Protein AF-A0A9D7U4U4-F1 (afdb_monomer_lite)

Radius of gyration: 15.21 Å; chains: 1; bounding box: 40×30×42 Å

pLDDT: mean 72.74, std 12.8, range [39.94, 92.38]

Secondary structure (DSSP, 8-state):
----EEPPPEE-TTSHHHHHHHHHHTTS----HHHHHHHHHSTT-TTEEEEEEEEEEBTTSSHHHHHHHHHTS--S---TTS----S-EEEEEEEEEETTEEEEEEEEE--PBPTT-TTHHHHHHHHHHHHHH-SEEEEE-

Structure (mmCIF, N/CA/C/O backbone):
data_AF-A0A9D7U4U4-F1
#
_entry.id   AF-A0A9D7U4U4-F1
#
loop_
_atom_site.group_PDB
_atom_site.id
_atom_site.type_symbol
_atom_site.label_atom_id
_atom_site.label_alt_id
_atom_site.label_comp_id
_atom_site.label_asym_id
_atom_site.label_entity_id
_atom_site.label_seq_id
_atom_site.pdbx_PDB_ins_code
_atom_site.Cartn_x
_atom_site.Cartn_y
_atom_site.Cartn_z
_atom_site.occupancy
_atom_site.B_iso_or_equiv
_atom_site.auth_seq_id
_atom_site.auth_comp_id
_atom_site.auth_asym_id
_atom_site.auth_atom_id
_atom_site.pdbx_PDB_model_num
ATOM 1 N N . MET A 1 1 ? 13.902 13.138 -3.968 1.00 39.94 1 MET A N 1
ATOM 2 C CA . MET A 1 1 ? 12.767 12.305 -3.513 1.00 39.94 1 MET A CA 1
ATOM 3 C C . MET A 1 1 ? 11.996 11.879 -4.749 1.00 39.94 1 MET A C 1
ATOM 5 O O . MET A 1 1 ? 11.644 12.758 -5.523 1.00 39.94 1 MET A O 1
ATOM 9 N N . SER A 1 2 ? 11.803 10.580 -4.992 1.00 53.41 2 SER A N 1
ATOM 10 C CA . SER A 1 2 ? 10.864 10.136 -6.033 1.00 53.41 2 SER A CA 1
ATOM 11 C C . SER A 1 2 ? 9.465 10.605 -5.637 1.00 53.41 2 SER A C 1
ATOM 13 O O . SER A 1 2 ? 9.086 10.423 -4.476 1.00 53.41 2 SER A O 1
ATOM 15 N N . LYS A 1 3 ? 8.732 11.241 -6.552 1.00 69.38 3 LYS A N 1
ATOM 16 C CA . LYS A 1 3 ? 7.337 11.607 -6.301 1.00 69.38 3 LYS A CA 1
ATOM 17 C C . LYS A 1 3 ? 6.507 10.319 -6.188 1.00 69.38 3 LYS A C 1
ATOM 19 O O . LYS A 1 3 ? 6.859 9.302 -6.780 1.00 69.38 3 LYS A O 1
ATOM 24 N N . THR A 1 4 ? 5.471 10.358 -5.359 1.00 70.50 4 THR A N 1
ATOM 25 C CA . THR A 1 4 ? 4.447 9.312 -5.243 1.00 70.50 4 THR A CA 1
ATOM 26 C C . THR A 1 4 ? 3.147 9.941 -5.714 1.00 70.50 4 THR A C 1
ATOM 28 O O . THR A 1 4 ? 2.801 11.029 -5.252 1.00 70.50 4 THR A O 1
ATOM 31 N N . THR A 1 5 ? 2.431 9.279 -6.617 1.00 80.00 5 THR A N 1
ATOM 32 C CA . THR A 1 5 ? 1.083 9.705 -6.999 1.00 80.00 5 THR A CA 1
ATOM 33 C C . THR A 1 5 ? 0.102 9.200 -5.950 1.00 80.00 5 THR A C 1
ATOM 35 O O . THR A 1 5 ? 0.007 7.996 -5.724 1.00 80.00 5 THR A O 1
ATOM 38 N N . ILE A 1 6 ? -0.614 10.114 -5.298 1.00 77.62 6 ILE A N 1
ATOM 39 C CA . ILE A 1 6 ? -1.623 9.790 -4.286 1.00 77.62 6 ILE A CA 1
ATOM 40 C C . ILE A 1 6 ? -2.996 10.089 -4.882 1.00 77.62 6 ILE A C 1
ATOM 42 O O . ILE A 1 6 ? -3.258 11.217 -5.299 1.00 77.62 6 ILE A O 1
ATOM 46 N N . TYR A 1 7 ? -3.849 9.072 -4.932 1.00 80.00 7 TYR A N 1
ATOM 47 C CA . TYR A 1 7 ? -5.238 9.186 -5.369 1.00 80.00 7 TYR A CA 1
ATOM 48 C C . TYR A 1 7 ? -6.167 9.551 -4.206 1.00 80.00 7 TYR A C 1
ATOM 50 O O . TYR A 1 7 ? -5.818 9.388 -3.033 1.00 80.00 7 TYR A O 1
ATOM 58 N N . ASP A 1 8 ? -7.377 10.005 -4.542 1.00 75.88 8 ASP A N 1
ATOM 59 C CA . ASP A 1 8 ? -8.414 10.305 -3.558 1.00 75.88 8 ASP A CA 1
ATOM 60 C C . ASP A 1 8 ? -8.772 9.085 -2.699 1.00 75.88 8 ASP A C 1
ATOM 62 O O . ASP A 1 8 ? -8.691 7.927 -3.116 1.00 75.88 8 ASP A O 1
ATOM 66 N N . THR A 1 9 ? -9.203 9.362 -1.469 1.00 76.56 9 THR A N 1
ATOM 67 C CA . THR A 1 9 ? -9.643 8.324 -0.535 1.00 76.56 9 THR A CA 1
ATOM 68 C C . THR A 1 9 ? -10.905 7.633 -1.043 1.00 76.56 9 THR A C 1
ATOM 70 O O . THR A 1 9 ? -11.895 8.284 -1.374 1.00 76.56 9 THR A O 1
ATOM 73 N N . VAL A 1 10 ? -10.904 6.301 -1.016 1.00 80.00 10 VAL A N 1
ATOM 74 C CA . VAL A 1 10 ? -12.078 5.483 -1.332 1.00 80.00 10 VAL A CA 1
ATOM 75 C C . VAL A 1 10 ? -12.679 4.952 -0.040 1.00 80.00 10 VAL A C 1
ATOM 77 O O . VAL A 1 10 ? -12.014 4.262 0.730 1.00 80.00 10 VAL A O 1
ATOM 80 N N . ASP A 1 11 ? -13.955 5.257 0.199 1.00 79.94 11 ASP A N 1
ATOM 81 C CA . ASP A 1 11 ? -14.711 4.663 1.300 1.00 79.94 11 ASP A CA 1
ATOM 82 C C . ASP A 1 11 ? -15.221 3.274 0.907 1.00 79.94 11 ASP A C 1
ATOM 84 O O . ASP A 1 11 ? -16.087 3.134 0.039 1.00 79.94 11 ASP A O 1
ATOM 88 N N . ILE A 1 12 ? -14.682 2.248 1.562 1.00 75.44 12 ILE A N 1
ATOM 89 C CA . ILE A 1 12 ? -15.104 0.859 1.389 1.00 75.44 12 ILE A CA 1
ATOM 90 C C . ILE A 1 12 ? -15.972 0.366 2.554 1.00 75.44 12 ILE A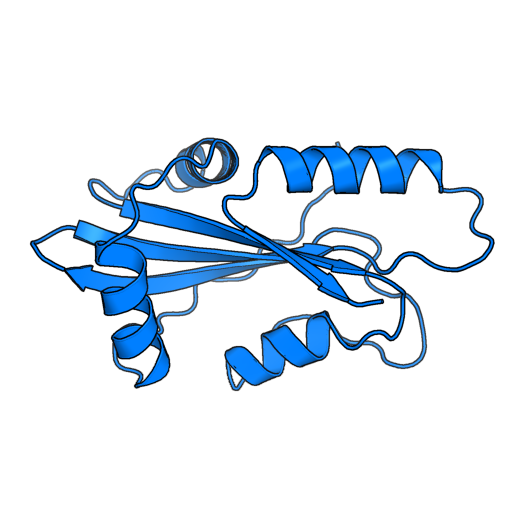 C 1
ATOM 92 O O . ILE A 1 12 ? -16.448 -0.766 2.498 1.00 75.44 12 ILE A O 1
ATOM 96 N N . GLY A 1 13 ? -16.235 1.175 3.586 1.00 73.31 13 GLY A N 1
ATOM 97 C CA . GLY A 1 13 ? -16.814 0.739 4.863 1.00 73.31 13 GLY A CA 1
ATOM 98 C C . GLY A 1 13 ? -18.189 0.063 4.771 1.00 73.31 13 GLY A C 1
ATOM 99 O O . GLY A 1 13 ? -18.477 -0.841 5.552 1.00 73.31 13 GLY A O 1
ATOM 100 N N . LYS A 1 14 ? -19.022 0.434 3.786 1.00 72.00 14 LYS A N 1
ATOM 101 C CA . LYS A 1 14 ? -20.347 -0.185 3.543 1.00 72.00 14 LYS A CA 1
ATOM 102 C C . LYS A 1 14 ? -20.314 -1.396 2.601 1.00 72.00 14 LYS A C 1
ATOM 104 O O . LYS A 1 14 ? -21.353 -1.992 2.329 1.00 72.00 14 LYS A O 1
ATOM 109 N N . THR A 1 15 ? -19.149 -1.758 2.071 1.00 75.12 15 THR A N 1
ATOM 110 C CA . THR A 1 15 ? -19.005 -2.877 1.128 1.00 75.12 15 THR A CA 1
ATOM 111 C C . THR A 1 15 ? -18.731 -4.193 1.865 1.00 75.12 15 THR A C 1
ATOM 113 O O . THR A 1 15 ? -18.204 -4.199 2.980 1.00 75.12 15 THR A O 1
ATOM 116 N N . LYS A 1 16 ? -19.025 -5.342 1.228 1.00 72.69 16 LYS A N 1
ATOM 117 C CA . LYS A 1 16 ? -18.612 -6.662 1.752 1.00 72.69 16 LYS A CA 1
ATOM 118 C C . LYS A 1 16 ? -17.101 -6.708 2.000 1.00 72.69 16 LYS A C 1
ATOM 120 O O . LYS A 1 16 ? -16.674 -7.215 3.036 1.00 72.69 16 LYS A O 1
ATOM 125 N N . LEU A 1 17 ? -16.331 -6.110 1.090 1.00 71.81 17 LEU A N 1
ATOM 126 C CA . LEU A 1 17 ? -14.882 -5.983 1.172 1.00 71.81 17 LEU A CA 1
ATOM 127 C C . LEU A 1 17 ? -14.450 -5.201 2.420 1.00 71.81 17 LEU A C 1
ATOM 129 O O . LEU A 1 17 ? -13.683 -5.719 3.226 1.00 71.81 17 LEU A O 1
ATOM 133 N N . GLY A 1 18 ? -15.010 -4.010 2.645 1.00 72.88 18 GLY A N 1
ATOM 134 C CA . GLY A 1 18 ? -14.725 -3.208 3.838 1.00 72.88 18 GLY A CA 1
ATOM 135 C C . GLY A 1 18 ? -15.124 -3.901 5.137 1.00 72.88 18 GLY A C 1
ATOM 136 O O . GLY A 1 18 ? -14.378 -3.839 6.108 1.00 72.88 18 GLY A O 1
ATOM 137 N N . SER A 1 19 ? -16.236 -4.647 5.149 1.00 71.00 19 SER A N 1
ATOM 138 C CA . SER A 1 19 ? -16.632 -5.437 6.325 1.00 71.00 19 SER A CA 1
ATOM 139 C C . SER A 1 19 ? -15.653 -6.579 6.638 1.00 71.00 19 SER A C 1
ATOM 141 O O . SER A 1 19 ? -15.382 -6.867 7.805 1.00 71.00 19 SER A O 1
ATOM 143 N N . ALA A 1 20 ? -15.103 -7.232 5.608 1.00 72.94 20 ALA A N 1
ATOM 144 C CA . ALA A 1 20 ? -14.133 -8.311 5.759 1.00 72.94 20 ALA A CA 1
ATOM 145 C C . ALA A 1 20 ? -12.767 -7.771 6.204 1.00 72.94 20 ALA A C 1
ATOM 147 O O . ALA A 1 20 ? -12.211 -8.267 7.183 1.00 72.94 20 ALA A O 1
ATOM 148 N N . PHE A 1 21 ? -12.277 -6.708 5.557 1.00 72.81 21 PHE A N 1
ATOM 149 C CA . PHE A 1 21 ? -11.031 -6.048 5.945 1.00 72.81 21 PHE A CA 1
ATOM 150 C C . PHE A 1 21 ? -11.111 -5.435 7.339 1.00 72.81 21 PHE A C 1
ATOM 152 O O . PHE A 1 21 ? -10.188 -5.612 8.121 1.00 72.81 21 PHE A O 1
ATOM 159 N N . GLY A 1 22 ? -12.208 -4.764 7.698 1.00 68.44 22 GLY A N 1
ATOM 160 C CA . GLY A 1 22 ? -12.373 -4.191 9.036 1.00 68.44 22 GLY A CA 1
ATOM 161 C C . GLY A 1 22 ? -12.208 -5.234 10.147 1.00 68.44 22 GLY A C 1
ATOM 162 O O . GLY A 1 22 ? -11.487 -4.997 11.111 1.00 68.44 22 GLY A O 1
ATOM 163 N N . ARG A 1 23 ? -12.802 -6.425 9.982 1.00 70.75 23 ARG A N 1
ATOM 164 C CA . ARG A 1 23 ? -12.628 -7.540 10.932 1.00 70.75 23 ARG A CA 1
ATOM 165 C C . ARG A 1 23 ? -11.205 -8.095 10.945 1.00 70.75 23 ARG A C 1
ATOM 167 O O . ARG A 1 23 ? -10.698 -8.388 12.021 1.00 70.75 23 ARG A O 1
ATOM 174 N N . LEU A 1 24 ? -10.576 -8.232 9.775 1.00 74.00 24 LEU A N 1
ATOM 175 C CA . LEU A 1 24 ? -9.193 -8.701 9.655 1.00 74.00 24 LEU A CA 1
ATOM 176 C C . LEU A 1 24 ? -8.222 -7.764 10.390 1.00 74.00 24 LEU A C 1
ATOM 178 O O . LEU A 1 24 ? -7.385 -8.216 11.162 1.00 74.00 24 LEU A O 1
ATOM 182 N N . LEU A 1 25 ? -8.364 -6.457 10.172 1.00 70.56 25 LEU A N 1
ATOM 183 C CA . LEU A 1 25 ? -7.453 -5.437 10.687 1.00 70.56 25 LEU A CA 1
ATOM 184 C C . LEU A 1 25 ? -7.651 -5.123 12.171 1.00 70.56 25 LEU A C 1
ATOM 186 O O . LEU A 1 25 ? -6.702 -4.703 12.826 1.00 70.56 25 LEU A O 1
ATOM 190 N N . ALA A 1 26 ? -8.850 -5.343 12.717 1.00 68.62 26 ALA A N 1
ATOM 191 C CA . ALA A 1 26 ? -9.124 -5.151 14.142 1.00 68.62 26 ALA A CA 1
ATOM 192 C C . ALA A 1 26 ? -8.297 -6.083 15.053 1.00 68.62 26 ALA A C 1
ATOM 194 O O . ALA A 1 26 ? -8.139 -5.791 16.237 1.00 68.62 26 ALA A O 1
ATOM 195 N N . GLY A 1 27 ? -7.785 -7.199 14.517 1.00 66.88 27 GLY A N 1
ATOM 196 C CA . GLY A 1 27 ? -6.904 -8.130 15.231 1.00 66.88 27 GLY A CA 1
ATOM 197 C C . GLY A 1 27 ? -5.411 -7.824 15.095 1.00 66.88 27 GLY A C 1
ATOM 198 O O . GLY A 1 27 ? -4.595 -8.521 15.692 1.00 66.88 27 GLY A O 1
ATOM 199 N N . ILE A 1 28 ? -5.048 -6.811 14.310 1.00 65.25 28 ILE A N 1
ATOM 200 C CA . ILE A 1 28 ? -3.663 -6.421 14.057 1.00 65.25 28 ILE A CA 1
ATOM 201 C C . ILE A 1 28 ? -3.442 -5.076 14.784 1.00 65.25 28 ILE A C 1
ATOM 203 O O . ILE A 1 28 ? -4.383 -4.288 14.909 1.00 65.25 28 ILE A O 1
ATOM 207 N N . PRO A 1 29 ? -2.264 -4.809 15.364 1.00 61.19 29 PRO A N 1
ATOM 208 C CA . PRO A 1 29 ? -1.883 -3.468 15.798 1.00 61.19 29 PRO A CA 1
ATOM 209 C C . PRO A 1 29 ? -1.208 -2.702 14.640 1.00 61.19 29 PRO A C 1
ATOM 211 O O . PRO A 1 29 ? -0.355 -3.278 13.965 1.00 61.19 29 PRO A O 1
ATOM 214 N N . PRO A 1 30 ? -1.522 -1.414 14.406 1.00 60.56 30 PRO A N 1
ATOM 215 C CA . PRO A 1 30 ? -0.866 -0.628 13.364 1.00 60.56 30 PRO A CA 1
ATOM 216 C C . PRO A 1 30 ? 0.567 -0.286 13.789 1.00 60.56 30 PRO A C 1
ATOM 218 O O . PRO A 1 30 ? 0.780 0.327 14.836 1.00 60.56 30 PRO A O 1
ATOM 221 N N . ASN A 1 31 ? 1.557 -0.669 12.985 1.00 57.00 31 ASN A N 1
ATOM 222 C CA . ASN A 1 31 ? 2.976 -0.427 13.261 1.00 57.00 31 ASN A CA 1
ATOM 223 C C . ASN A 1 31 ? 3.726 0.284 12.115 1.00 57.00 31 ASN A C 1
ATOM 225 O O . ASN A 1 31 ? 4.952 0.401 12.166 1.00 57.00 31 ASN A O 1
ATOM 229 N N . SER A 1 32 ? 3.017 0.843 11.129 1.00 59.59 32 SER A N 1
ATOM 230 C CA . SER A 1 32 ? 3.646 1.486 9.971 1.00 59.59 32 SER A CA 1
ATOM 231 C C . SER A 1 32 ? 4.083 2.933 10.216 1.00 59.59 32 SER A C 1
ATOM 233 O O . SER A 1 32 ? 3.286 3.852 10.418 1.00 59.59 32 SER A O 1
ATOM 235 N N . SER A 1 33 ? 5.388 3.161 10.061 1.00 57.50 33 SER A N 1
ATOM 236 C CA . SER A 1 33 ? 5.995 4.491 9.956 1.00 57.50 33 SER A CA 1
ATOM 237 C C . SER A 1 33 ? 5.620 5.234 8.660 1.00 57.50 33 SER A C 1
ATOM 239 O O . SER A 1 33 ? 5.617 6.467 8.661 1.00 57.50 33 SER A O 1
ATOM 241 N N . ALA A 1 34 ? 5.254 4.528 7.574 1.00 55.41 34 ALA A N 1
ATOM 242 C CA . ALA A 1 34 ? 4.726 5.156 6.352 1.00 55.41 34 ALA A CA 1
ATOM 243 C C . ALA A 1 34 ? 3.374 5.822 6.595 1.00 55.41 34 ALA A C 1
ATOM 245 O O . ALA A 1 34 ? 3.165 6.939 6.116 1.00 55.41 34 ALA A O 1
ATOM 246 N N . PHE A 1 35 ? 2.482 5.180 7.356 1.00 60.81 35 PHE A N 1
ATOM 247 C CA . PHE A 1 35 ? 1.212 5.807 7.691 1.00 60.81 35 PHE A CA 1
ATOM 248 C C . PHE A 1 35 ? 1.429 7.069 8.515 1.00 60.81 35 PHE A C 1
ATOM 250 O O . PHE A 1 35 ? 0.851 8.088 8.179 1.00 60.81 35 PHE A O 1
ATOM 257 N N . SER A 1 36 ? 2.303 7.057 9.522 1.00 59.66 36 SER A N 1
ATOM 258 C CA . SER A 1 36 ? 2.596 8.259 10.316 1.00 59.66 36 SER A CA 1
ATOM 259 C C . SER A 1 36 ? 3.082 9.437 9.459 1.00 59.66 36 SER A C 1
ATOM 261 O O . SER A 1 36 ? 2.664 10.575 9.684 1.00 59.66 36 SER A O 1
ATOM 263 N N . ALA A 1 37 ? 3.917 9.176 8.445 1.00 58.47 37 ALA A N 1
ATOM 264 C CA . ALA A 1 37 ? 4.373 10.201 7.506 1.00 58.47 37 ALA A CA 1
ATOM 265 C C . ALA A 1 37 ? 3.216 10.755 6.653 1.00 58.47 37 ALA A C 1
ATOM 267 O O . ALA A 1 37 ? 3.046 11.969 6.570 1.00 58.47 37 ALA A O 1
ATOM 268 N N . TRP A 1 38 ? 2.379 9.881 6.094 1.00 59.00 38 TRP A N 1
ATOM 269 C CA . TRP A 1 38 ? 1.207 10.265 5.298 1.00 59.00 38 TRP A CA 1
ATOM 270 C C . TRP A 1 38 ? 0.104 10.940 6.137 1.00 59.00 38 TRP A C 1
ATOM 272 O O . TRP A 1 38 ? -0.505 11.925 5.735 1.00 59.00 38 TRP A O 1
ATOM 282 N N . HIS A 1 39 ? -0.115 10.469 7.362 1.00 59.25 39 HIS A N 1
ATOM 283 C CA . HIS A 1 39 ? -1.089 10.994 8.316 1.00 59.25 39 HIS A CA 1
ATOM 284 C C . HIS A 1 39 ? -0.753 12.424 8.747 1.00 59.25 39 HIS A C 1
ATOM 286 O O . HIS A 1 39 ? -1.657 13.226 8.968 1.00 59.25 39 HIS A O 1
ATOM 292 N N . SER A 1 40 ? 0.536 12.782 8.815 1.00 56.88 40 SER A N 1
ATOM 293 C CA . SER A 1 40 ? 0.955 14.163 9.087 1.00 56.88 40 SER A CA 1
ATOM 294 C C . SER A 1 40 ? 0.437 15.164 8.037 1.00 56.88 40 SER A C 1
ATOM 296 O O . SER A 1 40 ? 0.188 16.329 8.358 1.00 56.88 40 SER A O 1
ATOM 298 N N . GLU A 1 41 ? 0.189 14.699 6.806 1.00 51.38 41 GLU A N 1
ATOM 299 C CA . GLU A 1 41 ? -0.423 15.478 5.725 1.00 51.38 41 GLU A CA 1
ATOM 300 C C . GLU A 1 41 ? -1.957 15.550 5.876 1.00 51.38 41 GLU A C 1
ATOM 302 O O . GLU A 1 41 ? -2.572 16.578 5.576 1.00 51.38 41 GLU A O 1
ATOM 307 N N . MET A 1 42 ? -2.586 14.515 6.447 1.00 51.00 42 MET A N 1
ATOM 308 C CA . MET A 1 42 ? -4.016 14.466 6.780 1.00 51.00 42 MET A CA 1
ATOM 309 C C . MET A 1 42 ? -4.311 15.056 8.171 1.00 51.00 42 MET A C 1
ATOM 311 O O . MET A 1 42 ? -4.649 14.366 9.127 1.00 51.00 42 MET A O 1
ATOM 315 N N . LYS A 1 43 ? -4.236 16.386 8.277 1.00 48.50 43 LYS A N 1
ATOM 316 C CA . LYS A 1 43 ? -4.323 17.200 9.513 1.00 48.50 43 LYS A CA 1
ATOM 317 C C . LYS A 1 43 ? -5.577 17.062 10.422 1.00 48.50 43 LYS A C 1
ATOM 319 O O . LYS A 1 43 ? -5.767 17.933 11.268 1.00 48.50 43 LYS A O 1
ATOM 324 N N . LYS A 1 44 ? -6.486 16.085 10.272 1.00 49.53 44 LYS A N 1
ATOM 325 C CA . LYS A 1 44 ? -7.832 16.154 10.906 1.00 49.53 44 LYS A CA 1
ATOM 326 C C . LYS A 1 44 ? -8.445 14.861 11.470 1.00 49.53 44 LYS A C 1
ATOM 328 O O . LYS A 1 44 ? -9.625 14.889 11.808 1.00 49.53 44 LYS A O 1
ATOM 333 N N . ALA A 1 45 ? -7.718 13.755 11.609 1.00 51.91 45 ALA A N 1
ATOM 334 C CA . ALA A 1 45 ? -8.336 12.474 11.974 1.00 51.91 45 ALA A CA 1
ATOM 335 C C . ALA A 1 45 ? -7.891 11.935 13.353 1.00 51.91 45 ALA A C 1
ATOM 337 O O . ALA A 1 45 ? -6.935 11.168 13.446 1.00 51.91 45 ALA A O 1
ATOM 338 N N . PRO A 1 46 ? -8.568 12.295 14.457 1.00 47.81 46 PRO A N 1
ATOM 339 C CA . PRO A 1 46 ? -8.237 11.757 15.769 1.00 47.81 46 PRO A CA 1
ATOM 340 C C . PRO A 1 46 ? -8.902 10.382 15.943 1.00 47.81 46 PRO A C 1
ATOM 342 O O . PRO A 1 46 ? -10.043 10.332 16.385 1.00 47.81 46 PRO A O 1
ATOM 345 N N . SER A 1 47 ? -8.213 9.299 15.538 1.00 59.25 47 SER A N 1
ATOM 346 C CA . SER A 1 47 ? -8.433 7.861 15.888 1.00 59.25 47 SER A CA 1
ATOM 347 C C . SER A 1 47 ? -8.286 6.877 14.709 1.00 59.25 47 SER A C 1
ATOM 349 O O . SER A 1 47 ? -9.033 5.903 14.598 1.00 59.25 47 SER A O 1
ATOM 351 N N . TRP A 1 48 ? -7.347 7.113 13.788 1.00 64.50 48 TRP A N 1
ATOM 352 C CA . TRP A 1 48 ? -7.163 6.214 12.644 1.00 64.50 48 TRP A CA 1
ATOM 353 C C . TRP A 1 48 ? -6.091 5.161 12.927 1.00 64.50 48 TRP A C 1
ATOM 355 O O . TRP A 1 48 ? -4.949 5.491 13.242 1.00 64.50 48 TRP A O 1
ATOM 365 N N . MET A 1 49 ? -6.464 3.890 12.782 1.00 66.44 49 MET A N 1
ATOM 366 C CA . MET A 1 49 ? -5.542 2.763 12.682 1.00 66.44 49 MET A CA 1
ATOM 367 C C . MET A 1 49 ? -5.426 2.367 11.216 1.00 66.44 49 MET A C 1
ATOM 369 O O . MET A 1 49 ? -6.378 1.851 10.631 1.00 66.44 49 MET A O 1
ATOM 373 N N . ALA A 1 50 ? -4.274 2.603 10.604 1.00 74.38 50 ALA A N 1
ATOM 374 C CA . ALA A 1 50 ? -4.093 2.298 9.196 1.00 74.38 50 ALA A CA 1
ATOM 375 C C . ALA A 1 50 ? -2.880 1.421 8.932 1.00 74.38 50 ALA A C 1
ATOM 377 O O . ALA A 1 50 ? -1.864 1.516 9.619 1.00 74.38 50 ALA A O 1
ATOM 378 N N . TYR A 1 51 ? -3.026 0.603 7.895 1.00 80.81 51 TYR A N 1
ATOM 379 C CA . TYR A 1 51 ? -2.027 -0.351 7.445 1.00 80.81 51 TYR A CA 1
ATOM 380 C C . TYR A 1 51 ? -1.512 0.030 6.072 1.00 80.81 51 TYR A C 1
ATOM 382 O O . TYR A 1 51 ? -2.295 0.375 5.194 1.00 80.81 51 TYR A O 1
ATOM 390 N N . THR A 1 52 ? -0.214 -0.080 5.857 1.00 85.31 52 THR A N 1
ATOM 391 C CA . THR A 1 52 ? 0.410 0.081 4.552 1.00 85.31 52 THR A CA 1
ATOM 392 C C . THR A 1 52 ? 0.628 -1.291 3.930 1.00 85.31 52 THR A C 1
ATOM 394 O O . THR A 1 52 ? 1.447 -2.078 4.406 1.00 85.31 52 THR A O 1
ATOM 397 N N . ILE A 1 53 ? -0.094 -1.562 2.846 1.00 88.88 53 ILE A N 1
ATOM 398 C CA . ILE A 1 53 ? 0.090 -2.753 2.019 1.00 88.88 53 ILE A CA 1
ATOM 399 C C . ILE A 1 53 ? 0.725 -2.307 0.709 1.00 88.88 53 ILE A C 1
ATOM 401 O O . ILE A 1 53 ? 0.136 -1.521 -0.032 1.00 88.88 53 ILE A O 1
ATOM 405 N N . THR A 1 54 ? 1.912 -2.824 0.410 1.00 91.38 54 THR A N 1
ATOM 406 C CA . THR A 1 54 ? 2.613 -2.520 -0.840 1.00 91.38 54 THR A CA 1
ATOM 407 C C . THR A 1 54 ? 2.657 -3.738 -1.746 1.00 91.38 54 THR A C 1
ATOM 409 O O . THR A 1 54 ? 2.953 -4.840 -1.290 1.00 91.38 54 THR A O 1
ATOM 412 N N . ILE A 1 55 ? 2.406 -3.536 -3.036 1.00 92.38 55 ILE A N 1
ATOM 413 C CA . ILE A 1 55 ? 2.507 -4.552 -4.078 1.00 92.38 55 ILE A CA 1
ATOM 414 C C . ILE A 1 55 ? 3.693 -4.210 -4.982 1.00 92.38 55 ILE A C 1
ATOM 416 O O . ILE A 1 55 ? 3.767 -3.121 -5.549 1.00 92.38 55 ILE A O 1
ATOM 420 N N . GLY A 1 56 ? 4.638 -5.138 -5.108 1.00 90.94 56 GLY A N 1
ATOM 421 C CA . GLY A 1 56 ? 5.822 -5.007 -5.955 1.00 90.94 56 GLY A CA 1
ATOM 422 C C . GLY A 1 56 ? 6.006 -6.214 -6.865 1.00 90.94 56 GLY A C 1
ATOM 423 O O . GLY A 1 56 ? 5.417 -7.272 -6.645 1.00 90.94 56 GLY A O 1
ATOM 424 N N . GLY A 1 57 ? 6.807 -6.068 -7.919 1.00 87.81 57 GLY A N 1
ATOM 425 C CA . GLY A 1 57 ? 6.999 -7.158 -8.871 1.00 87.81 57 GLY A CA 1
ATOM 426 C C . GLY A 1 57 ? 7.429 -6.735 -10.262 1.00 87.81 57 GLY A C 1
ATOM 427 O O . GLY A 1 57 ? 7.670 -5.554 -10.530 1.00 87.81 57 GLY A O 1
ATOM 428 N N . LYS A 1 58 ? 7.499 -7.710 -11.170 1.00 85.56 58 LYS A N 1
ATOM 429 C CA . LYS A 1 58 ? 7.912 -7.474 -12.557 1.00 85.56 58 LYS A CA 1
ATOM 430 C C . LYS A 1 58 ? 6.922 -6.564 -13.297 1.00 85.56 58 LYS A C 1
ATOM 432 O O . LYS A 1 58 ? 5.742 -6.443 -12.936 1.00 85.56 58 LYS A O 1
ATOM 437 N N . SER A 1 59 ? 7.401 -5.864 -14.323 1.00 81.31 59 SER A N 1
ATOM 438 C CA . SER A 1 59 ? 6.508 -5.212 -15.287 1.00 81.31 59 SER A CA 1
ATOM 439 C C . SER A 1 59 ? 5.613 -6.256 -15.966 1.00 81.31 59 SER A C 1
ATOM 441 O O . SER A 1 59 ? 6.079 -7.348 -16.276 1.00 81.31 59 SER A O 1
ATOM 443 N N . GLY A 1 60 ? 4.330 -5.942 -16.159 1.00 77.38 60 GLY A N 1
ATOM 444 C CA . GLY A 1 60 ? 3.349 -6.875 -16.731 1.00 77.38 60 GLY A CA 1
ATOM 445 C C . GLY A 1 60 ? 2.798 -7.941 -15.772 1.00 77.38 60 GLY A C 1
ATOM 446 O O . GLY A 1 60 ? 1.898 -8.674 -16.152 1.00 77.38 60 GLY A O 1
ATOM 447 N N . ALA A 1 61 ? 3.247 -8.003 -14.511 1.00 83.38 61 ALA A N 1
ATOM 448 C CA . ALA A 1 61 ? 2.768 -8.996 -13.535 1.00 83.38 61 ALA A CA 1
ATOM 449 C C . ALA A 1 61 ? 1.328 -8.757 -13.011 1.00 83.38 61 ALA A C 1
ATOM 451 O O . ALA A 1 61 ? 0.876 -9.451 -12.105 1.00 83.38 61 ALA A O 1
ATOM 452 N N . GLY A 1 62 ? 0.614 -7.747 -13.524 1.00 83.44 62 GLY A N 1
ATOM 453 C CA . GLY A 1 62 ? -0.781 -7.472 -13.149 1.00 83.44 62 GLY A CA 1
ATOM 454 C C . GLY A 1 62 ? -0.993 -6.781 -11.794 1.00 83.44 6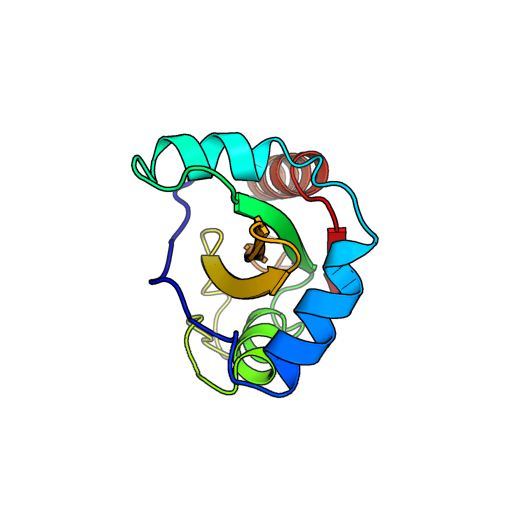2 GLY A C 1
ATOM 455 O O . GLY A 1 62 ? -2.095 -6.829 -11.264 1.00 83.44 62 GLY A O 1
ATOM 456 N N . LYS A 1 63 ? 0.023 -6.123 -11.216 1.00 87.75 63 LYS A N 1
ATOM 457 C CA . LYS A 1 63 ? -0.072 -5.416 -9.914 1.00 87.75 63 LYS A CA 1
ATOM 458 C C . LYS A 1 63 ? -1.191 -4.370 -9.875 1.00 87.75 63 LYS A C 1
ATOM 460 O O . LYS A 1 63 ? -2.062 -4.414 -9.011 1.00 87.75 63 LYS A O 1
ATOM 465 N N . SER A 1 64 ? -1.188 -3.462 -10.847 1.00 82.75 64 SER A N 1
ATOM 466 C CA . SER A 1 64 ? -2.172 -2.387 -10.971 1.00 82.75 64 SER A CA 1
ATOM 467 C C . SER A 1 64 ? -3.572 -2.951 -11.268 1.00 82.75 64 SER A C 1
ATOM 469 O O . SER A 1 64 ? -4.554 -2.539 -10.653 1.00 82.75 64 SER A O 1
ATOM 471 N N . THR A 1 65 ? -3.653 -3.987 -12.113 1.00 84.88 65 THR A N 1
ATOM 472 C CA . THR A 1 65 ? -4.885 -4.739 -12.409 1.00 84.88 65 THR A CA 1
ATOM 473 C C . THR A 1 65 ? -5.462 -5.423 -11.169 1.00 84.88 65 THR A C 1
ATOM 475 O O . THR A 1 65 ? -6.672 -5.380 -10.951 1.00 84.88 65 THR A O 1
ATOM 478 N N . LEU A 1 66 ? -4.617 -6.029 -10.327 1.00 84.19 66 LEU A N 1
ATOM 479 C CA . LEU A 1 66 ? -5.017 -6.652 -9.064 1.00 84.19 66 LEU A CA 1
ATOM 480 C C . LEU A 1 66 ? -5.640 -5.618 -8.125 1.00 84.19 66 LEU A C 1
ATOM 482 O O . LEU A 1 66 ? -6.686 -5.879 -7.535 1.00 84.19 66 LEU A O 1
ATOM 486 N N . ILE A 1 67 ? -5.027 -4.437 -8.014 1.00 84.50 67 ILE A N 1
ATOM 487 C CA . ILE A 1 67 ? -5.554 -3.356 -7.178 1.00 84.50 67 ILE A CA 1
ATOM 488 C C . ILE A 1 67 ? -6.889 -2.857 -7.728 1.00 84.50 67 ILE A C 1
ATOM 490 O O . ILE A 1 67 ? -7.862 -2.806 -6.982 1.00 84.50 67 ILE A O 1
ATOM 494 N N . ASN A 1 68 ? -6.983 -2.562 -9.025 1.00 83.81 68 ASN A N 1
ATOM 495 C CA . ASN A 1 68 ? -8.242 -2.123 -9.633 1.00 83.81 68 ASN A CA 1
ATOM 496 C C . ASN A 1 68 ? -9.358 -3.167 -9.460 1.00 83.8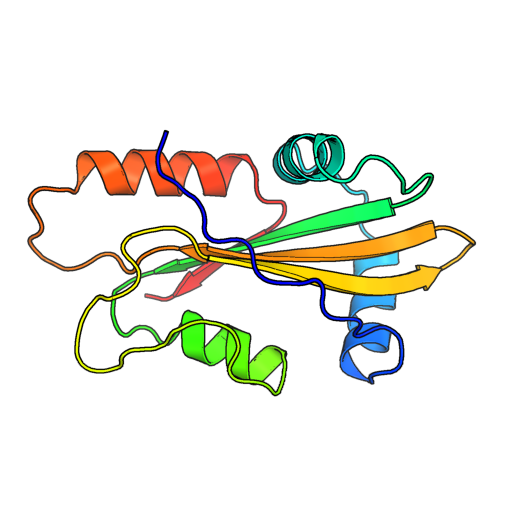1 68 ASN A C 1
ATOM 498 O O . ASN A 1 68 ? -10.485 -2.824 -9.098 1.00 83.81 68 ASN A O 1
ATOM 502 N N . SER A 1 69 ? -9.027 -4.454 -9.609 1.00 83.19 69 SER A N 1
ATOM 503 C CA . SER A 1 69 ? -9.955 -5.568 -9.376 1.00 83.19 69 SER A CA 1
ATOM 504 C C . SER A 1 69 ? -10.410 -5.643 -7.918 1.00 83.19 69 SER A C 1
ATOM 506 O O . SER A 1 69 ? -11.597 -5.825 -7.655 1.00 83.19 69 SER A O 1
ATOM 508 N N . LEU A 1 70 ? -9.492 -5.451 -6.963 1.00 77.81 70 LEU A N 1
ATOM 509 C CA . LEU A 1 70 ? -9.813 -5.399 -5.535 1.00 77.81 70 LEU A CA 1
ATOM 510 C C . LEU A 1 70 ? -10.768 -4.239 -5.224 1.00 77.81 70 LEU A C 1
ATOM 512 O O . LEU A 1 70 ? -11.656 -4.380 -4.391 1.00 77.81 70 LEU A O 1
ATOM 516 N N . LEU A 1 71 ? -10.610 -3.105 -5.904 1.00 75.12 71 LEU A N 1
ATOM 517 C CA . LEU A 1 71 ? -11.438 -1.913 -5.711 1.00 75.12 71 LEU A CA 1
ATOM 518 C C . LEU A 1 71 ? -12.750 -1.949 -6.502 1.00 75.12 71 LEU A C 1
ATOM 520 O O . LEU A 1 71 ? -13.642 -1.140 -6.235 1.00 75.12 71 LEU A O 1
ATOM 524 N N . GLY A 1 72 ? -12.876 -2.865 -7.467 1.00 73.06 72 GLY A N 1
ATOM 525 C CA . GLY A 1 72 ? -13.975 -2.897 -8.431 1.00 73.06 72 GLY A CA 1
ATOM 526 C C . GLY A 1 72 ? -14.056 -1.625 -9.284 1.00 73.06 72 GLY A C 1
ATOM 527 O O . GLY A 1 72 ? -15.149 -1.251 -9.709 1.00 73.06 72 GLY A O 1
ATOM 528 N N . ARG A 1 73 ? -12.932 -0.911 -9.449 1.00 72.38 73 ARG A N 1
ATOM 529 C CA . ARG A 1 73 ? -12.821 0.381 -10.143 1.00 72.38 73 ARG A CA 1
ATOM 530 C C . ARG A 1 73 ? -11.427 0.539 -10.740 1.00 72.38 73 ARG A C 1
ATOM 532 O O . ARG A 1 73 ? -10.444 0.209 -10.082 1.00 72.38 73 ARG A O 1
ATOM 539 N N . ASP A 1 74 ? -11.346 1.152 -11.915 1.00 72.81 74 ASP A N 1
ATOM 540 C CA . ASP A 1 74 ? -10.074 1.490 -12.557 1.00 72.81 74 ASP A CA 1
ATOM 541 C C . ASP A 1 74 ? -9.531 2.816 -12.020 1.00 72.81 74 ASP A C 1
ATOM 543 O O . ASP A 1 74 ? -9.864 3.892 -12.515 1.00 72.81 74 ASP A O 1
ATOM 547 N N . ILE A 1 75 ? -8.736 2.744 -10.949 1.00 72.62 75 ILE A N 1
ATOM 548 C CA . ILE A 1 75 ? -8.176 3.926 -10.276 1.00 72.62 75 ILE A CA 1
ATOM 549 C C . ILE A 1 75 ? -6.688 4.084 -10.595 1.00 72.62 75 ILE A C 1
ATOM 551 O O . ILE A 1 75 ? -6.222 5.187 -10.882 1.00 72.62 75 ILE A O 1
ATOM 555 N N . PHE A 1 76 ? -5.946 2.980 -10.587 1.00 71.69 76 PHE A N 1
ATOM 556 C CA . PHE A 1 76 ? -4.531 2.962 -10.930 1.00 71.69 76 PHE A CA 1
ATOM 557 C C . PHE A 1 76 ? -4.393 2.962 -12.445 1.00 71.69 76 PHE A C 1
ATOM 559 O O . PHE A 1 76 ? -5.046 2.170 -13.135 1.00 71.69 76 PHE A O 1
ATOM 566 N N . LYS A 1 77 ? -3.540 3.849 -12.970 1.00 64.62 77 LYS A N 1
ATOM 567 C CA . LYS A 1 77 ? -3.273 3.904 -14.411 1.00 64.62 77 LYS A CA 1
ATOM 568 C C . LYS A 1 77 ? -2.533 2.631 -14.818 1.00 64.62 77 LYS A C 1
ATOM 570 O O . LYS A 1 77 ? -1.386 2.440 -14.417 1.00 64.62 77 LYS A O 1
ATOM 575 N N . CYS A 1 78 ? -3.198 1.790 -15.603 1.00 57.62 78 CYS A N 1
ATOM 576 C CA . CYS A 1 78 ? -2.646 0.575 -16.190 1.00 57.62 78 CYS A CA 1
ATOM 577 C C . CYS A 1 78 ? -2.491 0.824 -17.693 1.00 57.62 78 CYS A C 1
ATOM 579 O O . CYS A 1 78 ? -3.498 0.915 -18.384 1.00 57.62 78 CYS A O 1
ATOM 581 N N . ASP A 1 79 ? -1.266 0.951 -18.200 1.00 52.34 79 ASP A N 1
ATOM 582 C CA . ASP A 1 79 ? -1.030 0.796 -19.638 1.00 52.34 79 ASP A CA 1
ATOM 583 C C . ASP A 1 79 ? -0.405 -0.584 -19.841 1.00 52.34 79 ASP A C 1
ATOM 585 O O . ASP A 1 79 ? 0.751 -0.805 -19.487 1.00 52.34 79 ASP A O 1
ATOM 589 N N . ASP A 1 80 ? -1.165 -1.521 -20.408 1.00 46.38 80 ASP A N 1
ATOM 590 C CA . ASP A 1 80 ? -0.728 -2.912 -20.629 1.00 46.38 80 ASP A CA 1
ATOM 591 C C . ASP A 1 80 ? 0.420 -3.038 -21.652 1.00 46.38 80 ASP A C 1
ATOM 593 O O . ASP A 1 80 ? 1.031 -4.097 -21.793 1.00 46.38 80 ASP A O 1
ATOM 597 N N . VAL A 1 81 ? 0.731 -1.954 -22.370 1.00 44.62 81 VAL A N 1
ATOM 598 C CA . VAL A 1 81 ? 1.656 -1.942 -23.516 1.00 44.62 81 VAL A CA 1
ATOM 599 C C . VAL A 1 81 ? 3.030 -1.352 -23.166 1.00 44.62 81 VAL A C 1
ATOM 601 O O . VAL A 1 81 ? 4.016 -1.673 -23.821 1.00 44.62 81 VAL A O 1
ATOM 604 N N . ASN A 1 82 ? 3.139 -0.529 -22.117 1.00 45.28 82 ASN A N 1
ATOM 605 C CA . ASN A 1 82 ? 4.397 0.096 -21.696 1.00 45.28 82 ASN A CA 1
ATOM 606 C C . ASN A 1 82 ? 4.542 0.031 -20.172 1.00 45.28 82 ASN A C 1
ATOM 608 O O . ASN A 1 82 ? 3.561 0.135 -19.447 1.00 45.28 82 ASN A O 1
ATOM 612 N N . ALA A 1 83 ? 5.773 -0.091 -19.662 1.00 51.53 83 ALA A N 1
ATOM 613 C CA . ALA A 1 83 ? 6.064 0.052 -18.233 1.00 51.53 83 ALA A CA 1
ATOM 614 C C . ALA A 1 83 ? 5.789 1.505 -17.780 1.00 51.53 83 ALA A C 1
ATOM 616 O O . ALA A 1 83 ? 6.708 2.311 -17.652 1.00 51.53 83 ALA A O 1
ATOM 617 N N . CYS A 1 84 ? 4.516 1.866 -17.610 1.00 50.69 84 CYS A N 1
ATOM 618 C CA . CYS A 1 84 ? 4.079 3.250 -17.416 1.00 50.69 84 CYS A CA 1
ATOM 619 C C . CYS A 1 84 ? 4.143 3.722 -15.960 1.00 50.69 84 CYS A C 1
ATOM 621 O O . CYS A 1 84 ? 4.162 4.927 -15.704 1.00 50.69 84 CYS A O 1
ATOM 623 N N . THR A 1 85 ? 4.237 2.811 -14.990 1.00 54.59 85 THR A N 1
ATOM 624 C CA . THR A 1 85 ? 4.407 3.181 -13.580 1.00 54.59 85 THR A CA 1
ATOM 625 C C . THR A 1 85 ? 5.872 3.531 -13.331 1.00 54.59 85 THR A C 1
ATOM 627 O O . THR A 1 85 ? 6.667 2.673 -12.969 1.00 54.59 85 THR A O 1
ATOM 630 N N . VAL A 1 86 ? 6.248 4.790 -13.568 1.00 64.25 86 VAL A N 1
ATOM 631 C CA . VAL A 1 86 ? 7.598 5.320 -13.270 1.00 64.25 86 VAL A CA 1
ATOM 632 C C . VAL A 1 86 ? 7.730 5.703 -11.788 1.00 64.25 86 VAL A C 1
ATOM 634 O O . VAL A 1 86 ? 8.828 5.731 -11.233 1.00 64.25 86 VAL A O 1
ATOM 637 N N . GLU A 1 87 ? 6.600 5.952 -11.130 1.00 75.62 87 GLU A N 1
ATOM 638 C CA . GLU A 1 87 ? 6.490 6.411 -9.746 1.00 75.62 87 GLU A CA 1
ATOM 639 C C . GLU A 1 87 ? 5.493 5.537 -8.972 1.00 75.62 87 GLU A C 1
ATOM 641 O O . GLU A 1 87 ? 4.533 5.059 -9.578 1.00 75.62 87 GLU A O 1
ATOM 646 N N . PRO A 1 88 ? 5.680 5.319 -7.654 1.00 85.44 88 PRO A N 1
ATOM 647 C CA . PRO A 1 88 ? 4.681 4.642 -6.834 1.00 85.44 88 PRO A CA 1
ATOM 648 C C . PRO A 1 88 ? 3.319 5.319 -6.932 1.00 85.44 88 PRO A C 1
ATOM 650 O O . PRO A 1 88 ? 3.221 6.549 -6.929 1.00 85.44 88 PRO A O 1
ATOM 653 N N . GLN A 1 89 ? 2.281 4.499 -6.969 1.00 87.00 89 GLN A N 1
ATOM 654 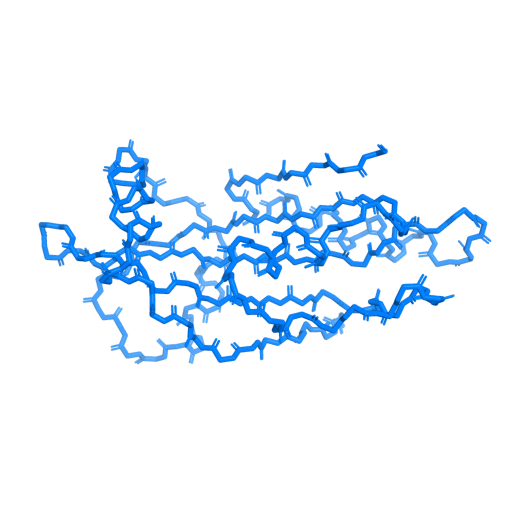C CA . GLN A 1 89 ? 0.892 4.926 -6.923 1.00 87.00 89 GLN A CA 1
ATOM 655 C C . GLN A 1 89 ? 0.302 4.458 -5.592 1.00 87.00 89 GLN A C 1
ATOM 657 O O . GLN A 1 89 ? 0.498 3.308 -5.212 1.00 87.00 89 GLN A O 1
ATOM 662 N N . SER A 1 90 ? -0.403 5.321 -4.868 1.00 86.88 90 SER A N 1
ATOM 663 C CA . SER A 1 90 ? -1.001 4.977 -3.576 1.00 86.88 90 SER A CA 1
ATOM 664 C C . SER A 1 90 ? -2.452 5.431 -3.506 1.00 86.88 90 SER A C 1
ATOM 666 O O . SER A 1 90 ? -2.791 6.533 -3.938 1.00 86.88 90 SER A O 1
ATOM 668 N N . ILE A 1 91 ? -3.300 4.604 -2.903 1.00 85.31 91 ILE A N 1
ATOM 669 C CA . ILE A 1 91 ? -4.686 4.939 -2.588 1.00 85.31 91 ILE A CA 1
ATOM 670 C C . ILE A 1 91 ? -4.979 4.620 -1.129 1.00 85.31 91 ILE A C 1
ATOM 672 O O . ILE A 1 91 ? -4.541 3.593 -0.607 1.00 85.31 91 ILE A O 1
ATOM 676 N N . PHE A 1 92 ? -5.740 5.488 -0.468 1.00 84.12 92 PHE A N 1
ATOM 677 C CA . PHE A 1 92 ? -6.226 5.203 0.874 1.00 84.12 92 PHE A CA 1
ATOM 678 C C . PHE A 1 92 ? -7.635 4.617 0.823 1.00 84.12 92 PHE A C 1
ATOM 680 O O . PHE A 1 92 ? -8.571 5.237 0.320 1.00 84.12 92 PHE A O 1
ATOM 687 N N . LEU A 1 93 ? -7.786 3.420 1.376 1.00 81.56 93 LEU A N 1
ATOM 688 C CA . LEU A 1 93 ? -9.056 2.738 1.554 1.00 81.56 93 LEU A CA 1
ATOM 689 C C . LEU A 1 93 ? -9.532 2.989 2.974 1.00 81.56 93 LEU A C 1
ATOM 691 O O . LEU A 1 93 ? -9.018 2.406 3.932 1.00 81.56 93 LEU A O 1
ATOM 695 N N . ARG A 1 94 ? -10.528 3.862 3.115 1.00 77.62 94 ARG A N 1
ATOM 696 C CA . ARG A 1 94 ? -11.193 4.073 4.395 1.00 77.62 94 ARG A CA 1
ATOM 697 C C . ARG A 1 94 ? -12.105 2.883 4.658 1.00 77.62 94 ARG A C 1
ATOM 699 O O . ARG A 1 94 ? -13.065 2.650 3.927 1.00 77.62 94 ARG A O 1
ATOM 706 N N . SER A 1 95 ? -11.764 2.117 5.685 1.00 71.31 95 SER A N 1
ATOM 707 C CA . SER A 1 95 ? -12.506 0.937 6.109 1.00 71.31 95 SER A CA 1
ATOM 708 C C . SER A 1 95 ? -13.480 1.286 7.234 1.00 71.31 95 SER A C 1
ATOM 710 O O . SER A 1 95 ? -13.725 2.448 7.540 1.00 71.31 95 SER A O 1
ATOM 712 N N . TYR A 1 96 ? -14.078 0.252 7.808 1.00 70.06 96 TYR A N 1
ATOM 713 C CA . TYR A 1 96 ? -15.082 0.272 8.860 1.00 70.06 96 TYR A CA 1
ATOM 714 C C . TYR A 1 96 ? -14.596 0.913 10.177 1.00 70.06 96 TYR A C 1
ATOM 716 O O . TYR A 1 96 ? -13.406 0.902 10.498 1.00 70.06 96 TYR A O 1
ATOM 724 N N . GLU A 1 97 ? -15.543 1.440 10.953 1.00 70.75 97 GLU A N 1
ATOM 725 C CA . GLU A 1 97 ? -15.334 1.920 12.321 1.00 70.75 97 GLU A CA 1
ATOM 726 C C . GLU A 1 97 ? -15.609 0.784 13.315 1.00 70.75 97 GLU A C 1
ATOM 728 O O . GLU A 1 97 ? -16.739 0.313 13.427 1.00 70.75 97 GLU A O 1
ATOM 733 N N . HIS A 1 98 ? -14.601 0.336 14.063 1.00 67.25 98 HIS A N 1
ATOM 734 C CA . HIS A 1 98 ? -14.775 -0.682 15.100 1.00 67.25 98 HIS A CA 1
ATOM 735 C C . HIS A 1 98 ? -14.347 -0.132 16.457 1.00 67.25 98 HIS A C 1
ATOM 737 O O . HIS A 1 98 ? -13.230 0.350 16.600 1.00 67.25 98 HIS A O 1
ATOM 743 N N . LYS A 1 99 ? -15.227 -0.229 17.466 1.00 71.31 99 LYS A N 1
ATOM 744 C CA . LYS A 1 99 ? -14.979 0.275 18.833 1.00 71.31 99 LYS A CA 1
ATOM 745 C C . LYS A 1 99 ? -14.490 1.737 18.848 1.00 71.31 99 LYS A C 1
ATOM 747 O O . LYS A 1 99 ? -13.557 2.064 19.574 1.00 71.31 99 LYS A O 1
ATOM 752 N N . ASN A 1 100 ? -15.121 2.598 18.045 1.00 70.81 100 ASN A N 1
ATOM 753 C CA . ASN A 1 100 ? -14.780 4.019 17.880 1.00 70.81 100 ASN A CA 1
ATOM 754 C C . ASN A 1 100 ? -13.364 4.278 17.323 1.00 70.81 100 ASN A C 1
ATOM 756 O O . ASN A 1 100 ? -12.826 5.371 17.489 1.00 70.81 100 ASN A O 1
ATOM 760 N N . LEU A 1 101 ? -12.745 3.278 16.683 1.00 69.38 101 LEU A N 1
ATOM 761 C CA . LEU A 1 101 ? -11.511 3.426 15.915 1.00 69.38 101 LEU A CA 1
ATOM 762 C C . LEU A 1 101 ? -11.829 3.270 14.431 1.00 69.38 101 LEU A C 1
ATOM 764 O O . LEU A 1 101 ? -12.456 2.290 14.016 1.00 69.38 101 LEU A O 1
ATOM 768 N N . GLN A 1 102 ? -11.372 4.222 13.623 1.00 74.88 102 GLN A N 1
ATOM 769 C CA . GLN A 1 102 ? -11.474 4.117 12.175 1.00 74.88 102 GLN A CA 1
ATOM 770 C C . GLN A 1 102 ? -10.308 3.280 11.658 1.00 74.88 102 GLN A C 1
ATOM 772 O O . GLN A 1 102 ? -9.147 3.628 11.879 1.00 74.88 102 GLN A O 1
ATOM 777 N N . TYR A 1 103 ? -10.605 2.210 10.927 1.00 76.81 103 TYR A N 1
ATOM 778 C CA . TYR A 1 103 ? -9.568 1.421 10.272 1.00 76.81 103 TYR A CA 1
ATOM 779 C C . TYR A 1 103 ? -9.391 1.850 8.818 1.00 76.81 103 TYR A C 1
ATOM 781 O O . TYR A 1 103 ? -10.347 2.255 8.152 1.00 76.81 103 TYR A O 1
ATOM 789 N N . GLY A 1 104 ? -8.178 1.729 8.290 1.00 79.50 104 GLY A N 1
ATOM 790 C CA . GLY A 1 104 ? -7.916 1.988 6.879 1.00 79.50 104 GLY A CA 1
ATOM 791 C C . GLY A 1 104 ? -6.701 1.255 6.332 1.00 79.50 104 GLY A C 1
ATOM 792 O O . GLY A 1 104 ? -5.921 0.660 7.074 1.00 79.50 104 GLY A O 1
ATOM 793 N N . ILE A 1 105 ? -6.562 1.275 5.011 1.00 83.12 105 ILE A N 1
ATOM 794 C CA . ILE A 1 105 ? -5.437 0.666 4.302 1.00 83.12 105 ILE A CA 1
ATOM 795 C C . ILE A 1 105 ? -4.882 1.682 3.313 1.00 83.12 105 ILE A C 1
ATOM 797 O O . ILE A 1 105 ? -5.598 2.124 2.422 1.00 83.12 105 ILE A O 1
ATOM 801 N N . LEU A 1 106 ? -3.602 2.011 3.427 1.00 85.38 106 LEU A N 1
ATOM 802 C CA . LEU A 1 106 ? -2.838 2.624 2.354 1.00 85.38 106 LEU A CA 1
ATOM 803 C C . LEU A 1 106 ? -2.340 1.510 1.428 1.00 85.38 106 LEU A C 1
ATOM 805 O O . LEU A 1 106 ? -1.402 0.785 1.758 1.00 85.38 106 LEU A O 1
ATOM 809 N N . LEU A 1 107 ? -2.985 1.362 0.277 1.00 88.25 107 LEU A N 1
ATOM 810 C CA . LEU A 1 107 ? -2.614 0.379 -0.732 1.00 88.25 107 LEU A CA 1
ATOM 811 C C . LEU A 1 107 ? -1.699 1.044 -1.761 1.00 88.25 107 LEU A C 1
ATOM 813 O O . LEU A 1 107 ? -2.078 2.047 -2.365 1.00 88.25 107 LEU A O 1
ATOM 817 N N . THR A 1 108 ? -0.492 0.508 -1.933 1.00 88.56 108 THR A N 1
ATOM 818 C CA . THR A 1 108 ? 0.546 1.091 -2.791 1.00 88.56 108 THR A CA 1
ATOM 819 C C . THR A 1 108 ? 0.985 0.117 -3.876 1.00 88.56 108 THR A C 1
ATOM 821 O O . THR A 1 108 ? 1.376 -1.007 -3.582 1.00 88.56 108 THR A O 1
ATOM 824 N N . ASP A 1 109 ? 0.971 0.568 -5.125 1.00 89.06 109 ASP A N 1
ATOM 825 C CA . ASP A 1 109 ? 1.533 -0.114 -6.288 1.00 89.06 109 ASP A CA 1
ATOM 826 C C . ASP A 1 109 ? 2.923 0.444 -6.595 1.00 89.06 109 ASP A C 1
ATOM 828 O O . ASP A 1 109 ? 3.094 1.656 -6.776 1.00 89.06 109 ASP A O 1
ATOM 832 N N . LEU A 1 110 ? 3.926 -0.429 -6.661 1.00 88.88 110 LEU A N 1
ATOM 833 C CA . LEU A 1 110 ? 5.263 -0.038 -7.083 1.00 88.88 110 LEU A CA 1
ATOM 834 C C . LEU A 1 110 ? 5.441 -0.179 -8.596 1.00 88.88 110 LEU A C 1
ATOM 836 O O . LEU A 1 110 ? 4.941 -1.127 -9.206 1.00 88.88 110 LEU A O 1
ATOM 840 N N . PRO A 1 111 ? 6.269 0.691 -9.198 1.00 84.31 111 PRO A N 1
ATOM 841 C CA . PRO A 1 111 ? 6.803 0.485 -10.533 1.00 84.31 111 PRO A CA 1
ATOM 842 C C . PRO A 1 111 ? 7.237 -0.953 -10.802 1.00 84.31 111 PRO A C 1
ATOM 844 O O . PRO A 1 111 ? 7.957 -1.556 -10.001 1.00 84.31 111 PRO A O 1
ATOM 847 N N . GLY A 1 112 ? 6.828 -1.495 -11.948 1.00 82.50 112 GLY A N 1
ATOM 848 C CA . GLY A 1 112 ? 7.270 -2.813 -12.382 1.00 82.50 112 GLY A CA 1
ATOM 849 C C . GLY A 1 112 ? 8.774 -2.837 -12.651 1.00 82.50 112 GLY A C 1
ATOM 850 O O . GLY A 1 112 ? 9.285 -1.991 -13.382 1.00 82.50 112 GLY A O 1
ATOM 851 N N . ILE A 1 113 ? 9.482 -3.822 -12.099 1.00 80.56 113 ILE A N 1
ATOM 852 C CA . ILE A 1 113 ? 10.894 -4.035 -12.432 1.00 80.56 113 ILE A CA 1
ATOM 853 C C . ILE A 1 113 ? 10.953 -4.599 -13.859 1.00 80.56 113 ILE A C 1
ATOM 855 O O . ILE A 1 113 ? 10.352 -5.636 -14.140 1.00 80.56 113 ILE A O 1
ATOM 859 N N . ALA A 1 114 ? 11.622 -3.895 -14.773 1.00 72.25 114 ALA A N 1
ATOM 860 C CA . ALA A 1 114 ? 11.824 -4.330 -16.155 1.00 72.25 114 ALA A CA 1
ATOM 861 C C . ALA A 1 114 ? 13.224 -4.933 -16.336 1.00 72.25 114 ALA A C 1
ATOM 863 O O . ALA A 1 114 ? 14.204 -4.404 -15.797 1.00 72.25 114 ALA A O 1
ATOM 864 N N . ASP A 1 115 ? 13.319 -5.998 -17.133 1.00 60.19 115 ASP A N 1
ATOM 865 C CA . ASP A 1 115 ? 14.592 -6.637 -17.461 1.00 60.19 115 ASP A CA 1
ATOM 866 C C . ASP A 1 115 ? 15.448 -5.667 -18.298 1.00 60.19 115 ASP A C 1
ATOM 868 O O . ASP A 1 115 ? 15.018 -5.186 -19.344 1.00 60.19 115 ASP A O 1
ATOM 872 N N . GLY A 1 116 ? 16.657 -5.343 -17.827 1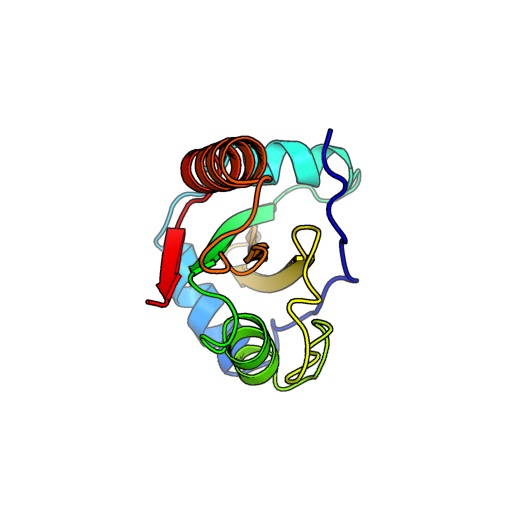.00 59.12 116 GLY A N 1
ATOM 873 C CA . GLY A 1 116 ? 17.643 -4.582 -18.609 1.00 59.12 116 GLY A CA 1
ATOM 874 C C . GLY A 1 116 ? 17.644 -3.054 -18.459 1.00 59.12 116 GLY A C 1
ATOM 875 O O . GLY A 1 116 ? 18.274 -2.374 -19.266 1.00 59.12 116 GLY A O 1
ATOM 876 N N . THR A 1 117 ? 16.999 -2.467 -17.443 1.00 54.31 117 THR A N 1
ATOM 877 C CA . THR A 1 117 ? 17.028 -0.998 -17.270 1.00 54.31 117 THR A CA 1
ATOM 878 C C . THR A 1 117 ? 18.235 -0.492 -16.464 1.00 54.31 117 THR A C 1
ATOM 880 O O . THR A 1 117 ? 18.504 -0.928 -15.345 1.00 54.31 117 THR A O 1
ATOM 883 N N . SER A 1 118 ? 18.906 0.543 -16.983 1.00 52.56 118 SER A N 1
ATOM 884 C CA . SER A 1 118 ? 19.996 1.318 -16.352 1.00 52.56 118 SER A CA 1
ATOM 885 C C . SER A 1 118 ? 19.589 2.108 -15.089 1.00 52.56 118 SER A C 1
ATOM 887 O O . SER A 1 118 ? 20.364 2.906 -14.566 1.00 52.56 118 SER A O 1
ATOM 889 N N . ARG A 1 119 ? 18.371 1.885 -14.571 1.00 56.56 119 ARG A N 1
ATOM 890 C CA . ARG A 1 119 ? 17.795 2.507 -13.362 1.00 56.56 119 ARG A CA 1
ATOM 891 C C . ARG A 1 119 ? 17.750 1.562 -12.154 1.00 56.56 119 ARG A C 1
ATOM 893 O O . ARG A 1 119 ? 17.113 1.892 -11.154 1.00 56.56 119 ARG A O 1
ATOM 900 N N . SER A 1 120 ? 18.429 0.416 -12.230 1.00 58.22 120 SER A N 1
ATOM 901 C CA . SER A 1 120 ? 18.420 -0.645 -11.211 1.00 58.22 120 SER A CA 1
ATOM 902 C C . SER A 1 120 ? 18.605 -0.11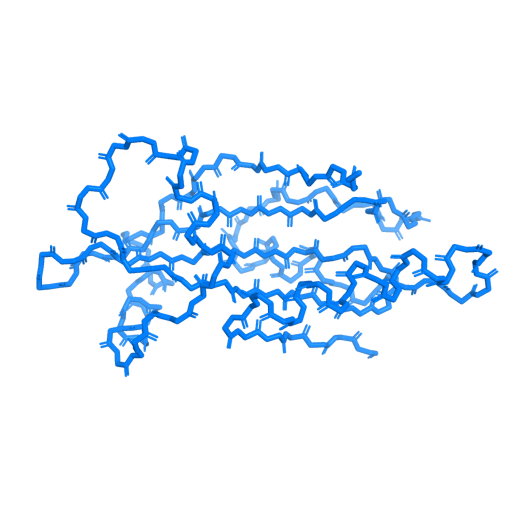9 -9.780 1.00 58.22 120 SER A C 1
ATOM 904 O O . SER A 1 120 ? 17.786 -0.405 -8.911 1.00 58.22 120 SER A O 1
ATOM 906 N N . VAL A 1 121 ? 19.600 0.741 -9.536 1.00 59.81 121 VAL A N 1
ATOM 907 C CA . VAL A 1 121 ? 19.909 1.292 -8.198 1.00 59.81 121 VAL A CA 1
ATOM 908 C C . VAL A 1 121 ? 18.760 2.130 -7.615 1.00 59.81 121 VAL A C 1
ATOM 910 O O . VAL A 1 121 ? 18.477 2.065 -6.414 1.00 59.81 121 VAL A O 1
ATOM 913 N N . SER A 1 122 ? 18.065 2.893 -8.463 1.00 71.19 122 SER A N 1
ATOM 914 C CA . SER A 1 122 ? 16.920 3.714 -8.052 1.00 71.19 122 SER A CA 1
ATOM 915 C C . SER A 1 122 ? 15.716 2.843 -7.677 1.00 71.19 122 SER A C 1
ATOM 917 O O . SER A 1 122 ? 15.082 3.082 -6.648 1.00 71.19 122 SER A O 1
ATOM 919 N N . TYR A 1 123 ? 15.464 1.762 -8.429 1.00 76.88 123 TYR A N 1
ATOM 920 C CA . TYR A 1 123 ? 14.413 0.796 -8.098 1.00 76.88 123 TYR A CA 1
ATOM 921 C C . TYR A 1 123 ? 14.696 0.039 -6.805 1.00 76.88 123 TYR A C 1
ATOM 923 O O . TYR A 1 123 ? 13.807 -0.045 -5.965 1.00 76.88 123 TYR A O 1
ATOM 931 N N . TYR A 1 124 ? 15.924 -0.440 -6.587 1.00 81.00 124 TYR A N 1
ATOM 932 C CA . TYR A 1 124 ? 16.276 -1.107 -5.329 1.00 81.00 124 TYR A CA 1
ATOM 933 C C . TYR A 1 124 ? 16.083 -0.196 -4.119 1.00 81.00 124 TYR A C 1
ATOM 935 O O . TYR A 1 124 ? 15.547 -0.627 -3.101 1.00 81.00 124 TYR A O 1
ATOM 943 N N . SER A 1 125 ? 16.474 1.074 -4.232 1.00 84.38 125 SER A N 1
ATOM 944 C CA . SER A 1 125 ? 16.320 2.045 -3.145 1.00 84.38 125 SER A CA 1
ATOM 945 C C . SER A 1 125 ? 14.845 2.334 -2.856 1.00 84.38 125 SER A C 1
ATOM 947 O O . SER A 1 125 ? 14.437 2.399 -1.696 1.00 84.38 125 SER A O 1
ATOM 949 N N . LEU A 1 126 ? 14.034 2.453 -3.911 1.00 84.88 126 LEU A N 1
ATOM 950 C CA . LEU A 1 126 ? 12.590 2.639 -3.817 1.00 84.88 126 LEU A CA 1
ATOM 951 C C . LEU A 1 126 ? 11.894 1.430 -3.181 1.00 84.88 126 LEU A C 1
ATOM 953 O O . LEU A 1 126 ? 11.153 1.590 -2.213 1.00 84.88 126 LEU A O 1
ATOM 957 N N . TYR A 1 127 ? 12.163 0.228 -3.690 1.00 88.88 127 TYR A N 1
ATOM 958 C CA . TYR A 1 127 ? 11.606 -1.020 -3.171 1.00 88.88 127 TYR A CA 1
ATOM 959 C C . TYR A 1 127 ? 12.030 -1.252 -1.724 1.00 88.88 127 TYR A C 1
ATOM 961 O O . TYR A 1 127 ? 11.187 -1.572 -0.895 1.00 88.88 127 TYR A O 1
ATOM 969 N N . ARG A 1 128 ? 13.305 -1.019 -1.385 1.00 89.00 128 ARG A N 1
ATOM 970 C CA . ARG A 1 128 ? 13.801 -1.140 -0.009 1.00 89.00 128 ARG A CA 1
ATOM 971 C C . ARG A 1 128 ? 13.080 -0.184 0.932 1.00 89.00 128 ARG A C 1
ATOM 973 O O . ARG A 1 128 ? 12.674 -0.608 2.009 1.00 89.00 128 ARG A O 1
ATOM 980 N N . LYS A 1 129 ? 12.897 1.078 0.526 1.00 87.88 129 LYS A N 1
ATOM 981 C CA . LYS A 1 129 ? 12.149 2.063 1.314 1.00 87.88 129 LYS A CA 1
ATOM 982 C C . LYS A 1 129 ? 10.735 1.559 1.597 1.00 87.88 129 LYS A C 1
ATOM 984 O O . LYS A 1 129 ? 10.352 1.480 2.755 1.00 87.88 129 LYS A O 1
ATOM 989 N N . TRP A 1 130 ? 9.988 1.190 0.560 1.00 88.19 130 TRP A N 1
ATOM 990 C CA . TRP A 1 130 ? 8.604 0.753 0.727 1.00 88.19 130 TRP A CA 1
ATOM 991 C C . TRP A 1 130 ? 8.481 -0.567 1.480 1.00 88.19 130 TRP A C 1
ATOM 993 O O . TRP A 1 130 ? 7.596 -0.697 2.317 1.00 88.19 130 TRP A O 1
ATOM 1003 N N . TYR A 1 131 ? 9.392 -1.513 1.264 1.00 88.69 131 TYR A N 1
ATOM 1004 C CA . TYR A 1 131 ? 9.456 -2.750 2.037 1.00 88.69 131 TYR A CA 1
ATOM 1005 C C . TYR A 1 131 ? 9.622 -2.474 3.537 1.00 88.69 131 TYR A C 1
ATOM 1007 O O . TYR A 1 131 ? 8.917 -3.055 4.350 1.00 88.69 131 TYR A O 1
ATOM 1015 N N . GLN A 1 132 ? 10.509 -1.545 3.908 1.00 86.31 132 GLN A N 1
ATOM 1016 C CA . GLN A 1 132 ? 10.767 -1.196 5.309 1.00 86.31 132 GLN A CA 1
ATOM 1017 C C . GLN A 1 132 ? 9.622 -0.433 5.981 1.00 86.31 132 GLN A C 1
ATOM 1019 O O . GLN A 1 132 ? 9.532 -0.435 7.206 1.00 86.31 132 GLN A O 1
ATOM 1024 N N . THR A 1 133 ? 8.785 0.259 5.208 1.00 82.81 133 THR A N 1
ATOM 1025 C CA . THR A 1 133 ? 7.710 1.098 5.752 1.00 82.81 133 THR A CA 1
ATOM 1026 C C . THR A 1 133 ? 6.320 0.463 5.658 1.00 82.81 133 THR A C 1
ATOM 1028 O O . THR A 1 133 ? 5.358 1.036 6.175 1.00 82.81 133 THR A O 1
ATOM 1031 N N . SER A 1 134 ? 6.200 -0.684 4.986 1.00 86.75 134 SER A N 1
ATOM 1032 C CA . SER A 1 134 ? 4.939 -1.415 4.826 1.00 86.75 134 SER A CA 1
ATOM 1033 C C . SER A 1 134 ? 4.709 -2.398 5.967 1.00 86.75 134 SER A C 1
ATOM 1035 O O . SER A 1 134 ? 5.653 -3.029 6.433 1.00 86.75 134 SER A O 1
ATOM 1037 N N . ASP A 1 135 ? 3.450 -2.585 6.355 1.00 85.69 135 ASP A N 1
ATOM 1038 C CA . ASP A 1 135 ? 3.045 -3.648 7.284 1.00 85.69 135 ASP A CA 1
ATOM 1039 C C . ASP A 1 135 ? 2.924 -4.997 6.561 1.00 85.69 135 ASP A C 1
ATOM 1041 O O . ASP A 1 135 ? 3.129 -6.053 7.154 1.00 85.69 135 ASP A O 1
ATOM 1045 N N . ALA A 1 136 ? 2.617 -4.965 5.260 1.00 87.75 136 ALA A N 1
ATOM 1046 C CA . ALA A 1 136 ? 2.639 -6.133 4.390 1.00 87.75 136 ALA A CA 1
ATOM 1047 C C . ALA A 1 136 ? 3.204 -5.780 3.010 1.00 87.75 136 ALA A C 1
ATOM 1049 O O . ALA A 1 136 ? 2.900 -4.727 2.442 1.00 87.75 136 ALA A O 1
ATOM 1050 N N . PHE A 1 137 ? 3.996 -6.692 2.450 1.00 90.94 137 PHE A N 1
ATOM 1051 C CA . PHE A 1 137 ? 4.535 -6.577 1.100 1.00 90.94 137 PHE A CA 1
ATOM 1052 C C . PHE A 1 137 ? 4.114 -7.794 0.274 1.00 90.94 137 PHE A C 1
ATOM 1054 O O . PHE A 1 137 ? 4.487 -8.922 0.594 1.00 90.94 137 PHE A O 1
ATOM 1061 N N . LEU A 1 138 ? 3.336 -7.573 -0.785 1.00 91.00 138 LEU A N 1
ATOM 1062 C CA . LEU A 1 138 ? 2.936 -8.607 -1.732 1.00 91.00 138 LEU A CA 1
ATOM 1063 C C . LEU A 1 138 ? 3.849 -8.538 -2.948 1.00 91.00 138 LEU A C 1
ATOM 1065 O O . LEU A 1 138 ? 3.964 -7.507 -3.607 1.00 91.00 138 LEU A O 1
ATOM 1069 N N . SER A 1 139 ? 4.483 -9.658 -3.259 1.00 88.50 139 SER A N 1
ATOM 1070 C CA . SER A 1 139 ? 5.375 -9.766 -4.403 1.00 88.50 139 SER A CA 1
ATOM 1071 C C . SER A 1 139 ? 4.728 -10.561 -5.533 1.00 88.50 139 SER A C 1
ATOM 1073 O O . SER A 1 139 ? 4.208 -11.649 -5.291 1.00 88.50 139 SER A O 1
ATOM 1075 N N . THR A 1 140 ? 4.809 -10.037 -6.752 1.00 80.94 140 THR A N 1
ATOM 1076 C CA . THR A 1 140 ? 4.312 -10.657 -7.988 1.00 80.94 140 THR A CA 1
ATOM 1077 C C . THR A 1 140 ? 5.509 -10.921 -8.907 1.00 80.94 140 THR A C 1
ATOM 1079 O O . THR A 1 140 ? 6.222 -9.987 -9.284 1.00 80.94 140 THR A O 1
ATOM 1082 N N . TRP A 1 141 ? 5.799 -12.188 -9.199 1.00 70.06 141 TRP A N 1
ATOM 1083 C CA . TRP A 1 141 ? 6.967 -12.610 -9.983 1.00 70.06 141 TRP A CA 1
ATOM 1084 C C . TRP A 1 141 ? 6.521 -13.367 -11.223 1.00 70.06 141 TRP A C 1
ATOM 1086 O O . TRP A 1 141 ? 5.582 -14.182 -11.079 1.00 70.06 141 TRP A O 1
#

Foldseek 3Di:
DFDEAEDEAAECAPPPLLVVVVVVCVPPAADFPVCVVVVVVVPDDDAEREFEEEEAEAQLLCQQVVVCVSVVHNDDDDDNPDQPCPHKYWYKYFGHQDPNHTYIYTYIYHRHDYPPDPCVVVSVVVCVVSVVRGPHYHYGD

Sequence (141 aa):
MSKTTIYDTVDIGKTKLGSAFGRLLAGIPPNSSAFSAWHSEMKKAPSWMAYTITIGGKSGAGKSTLINSLLGRDIFKCDDVNACTVEPQSIFLRSYEHKNLQYGILLTDLPGIADGTSRSVSYYSLYRKWYQTSDAFLSTW